Protein AF-A0A932U4T3-F1 (afdb_monomer_lite)

pLDDT: mean 73.78, std 11.64, range [38.34, 92.75]

Radius of gyration: 27.52 Å; chains: 1; bounding box: 59×39×68 Å

Sequence (151 aa):
MNKFQNFLNDIRSGENIELYIIMLAAFVLLILDRFGYVDPEWMYSINIAILALIAISLLGNRRQIESLREMSYDVNKTFMNEFPDDFENKLLSSNEIWILGLTLGKTSIRYQHDLRRALRSGRHVKVMLLNPHGLAIQIAAKRGYDRQDME

Structure (mmCIF, N/CA/C/O backbone):
data_AF-A0A932U4T3-F1
#
_entry.id   AF-A0A932U4T3-F1
#
loop_
_atom_site.group_PDB
_atom_site.id
_atom_site.type_symbol
_atom_site.label_atom_id
_atom_site.label_alt_id
_atom_site.label_comp_id
_atom_site.label_asym_id
_atom_site.label_entity_id
_atom_site.label_seq_id
_atom_site.pdbx_PDB_ins_code
_atom_site.Cartn_x
_atom_site.Cartn_y
_atom_site.Cartn_z
_atom_site.occupancy
_atom_site.B_iso_or_equiv
_atom_site.auth_seq_id
_atom_site.auth_comp_id
_atom_site.auth_asym_id
_atom_site.auth_atom_id
_atom_site.pdbx_PDB_model_num
ATOM 1 N N . MET A 1 1 ? -2.128 -20.995 -16.631 1.00 47.91 1 MET A N 1
ATOM 2 C CA . MET A 1 1 ? -2.585 -20.231 -17.812 1.00 47.91 1 MET A CA 1
ATOM 3 C C . MET A 1 1 ? -2.888 -18.751 -17.508 1.00 47.91 1 MET A C 1
ATOM 5 O O . MET A 1 1 ? -3.474 -18.093 -18.348 1.00 47.91 1 MET A O 1
ATOM 9 N N . ASN A 1 2 ? -2.433 -18.189 -16.371 1.00 52.31 2 ASN A N 1
ATOM 10 C CA . ASN A 1 2 ? -2.802 -16.823 -15.939 1.00 52.31 2 ASN A CA 1
ATOM 11 C C . ASN A 1 2 ? -1.723 -15.757 -16.215 1.00 52.31 2 ASN A C 1
ATOM 13 O O . ASN A 1 2 ? -1.976 -14.571 -16.055 1.00 52.31 2 ASN A O 1
ATOM 17 N N . LYS A 1 3 ? -0.513 -16.148 -16.643 1.00 53.56 3 LYS A N 1
ATOM 18 C CA . LYS A 1 3 ? 0.585 -15.195 -16.893 1.00 53.56 3 LYS A CA 1
ATOM 19 C C . LYS A 1 3 ? 0.363 -14.334 -18.147 1.00 53.56 3 LYS A C 1
ATOM 21 O O . LYS A 1 3 ? 0.789 -13.191 -18.176 1.00 53.56 3 LYS A O 1
ATOM 26 N N . PHE A 1 4 ? -0.344 -14.860 -19.150 1.00 54.94 4 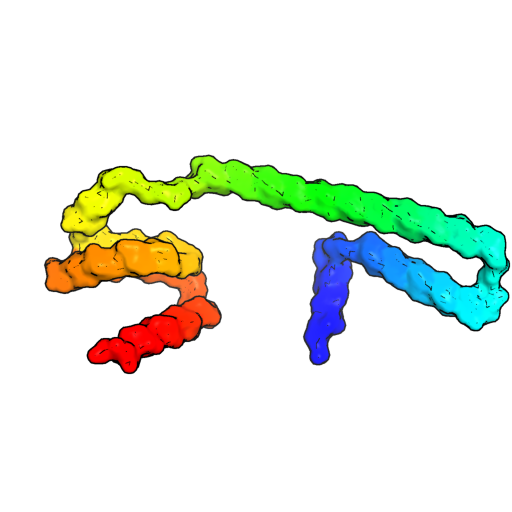PHE A N 1
ATOM 27 C CA . PHE A 1 4 ? -0.591 -14.164 -20.420 1.00 54.94 4 PHE A CA 1
ATOM 28 C C . PHE A 1 4 ? -1.688 -13.089 -20.311 1.00 54.94 4 PHE A C 1
ATOM 30 O O . PHE A 1 4 ? -1.630 -12.066 -20.983 1.00 54.94 4 PHE A O 1
ATOM 37 N N . GLN A 1 5 ? -2.668 -13.293 -19.423 1.00 56.94 5 GLN A N 1
ATOM 38 C CA . GLN A 1 5 ? -3.713 -12.301 -19.149 1.00 56.94 5 GLN A CA 1
ATOM 39 C C . GLN A 1 5 ? -3.172 -11.110 -18.350 1.00 56.94 5 GLN A C 1
ATOM 41 O O . GLN A 1 5 ? -3.553 -9.978 -18.626 1.00 56.94 5 GLN A O 1
ATOM 46 N N . ASN A 1 6 ? -2.229 -11.345 -17.430 1.00 57.34 6 ASN A N 1
ATOM 47 C CA . ASN A 1 6 ? -1.539 -10.263 -16.723 1.00 57.34 6 ASN A CA 1
ATOM 48 C C . ASN A 1 6 ? -0.663 -9.440 -17.683 1.00 57.34 6 ASN A C 1
ATOM 50 O O . ASN A 1 6 ? -0.705 -8.220 -17.644 1.00 57.34 6 ASN A O 1
ATOM 54 N N . PHE A 1 7 ? 0.030 -10.098 -18.618 1.00 56.91 7 PHE A N 1
ATOM 55 C CA . PHE A 1 7 ? 0.854 -9.443 -19.643 1.00 56.91 7 PHE A CA 1
ATOM 56 C C . PHE A 1 7 ? 0.054 -8.489 -20.552 1.00 56.91 7 PHE A C 1
ATOM 58 O O . PHE A 1 7 ? 0.484 -7.373 -20.829 1.00 56.91 7 PHE A O 1
ATOM 65 N N . LEU A 1 8 ? -1.140 -8.899 -20.992 1.00 57.47 8 LEU A N 1
ATOM 66 C CA . LEU A 1 8 ? -2.024 -8.052 -21.805 1.00 57.47 8 LEU A CA 1
ATOM 67 C C . LEU A 1 8 ? -2.625 -6.878 -21.019 1.00 57.47 8 LEU A C 1
ATOM 69 O O . LEU A 1 8 ? -2.905 -5.836 -21.610 1.00 57.47 8 LEU A O 1
ATOM 73 N N . ASN A 1 9 ? -2.822 -7.036 -19.710 1.00 58.00 9 ASN A N 1
ATOM 74 C CA . ASN A 1 9 ? -3.331 -5.968 -18.853 1.00 58.00 9 ASN A CA 1
ATOM 75 C C . ASN A 1 9 ? -2.241 -4.947 -18.490 1.00 58.00 9 ASN A C 1
ATOM 77 O O . ASN A 1 9 ? -2.543 -3.757 -18.500 1.00 58.00 9 ASN A O 1
ATOM 81 N N . ASP A 1 10 ? -0.992 -5.377 -18.285 1.00 56.03 10 ASP A N 1
ATOM 82 C CA . ASP A 1 10 ? 0.155 -4.482 -18.051 1.00 56.03 10 ASP A CA 1
ATOM 83 C C . ASP A 1 10 ? 0.439 -3.582 -19.267 1.00 56.03 10 ASP A C 1
ATOM 85 O O . ASP A 1 10 ? 0.646 -2.380 -19.135 1.00 56.03 10 ASP A O 1
ATOM 89 N N . ILE A 1 11 ? 0.372 -4.131 -20.487 1.00 58.34 11 ILE A N 1
ATOM 90 C CA . ILE A 1 11 ? 0.555 -3.336 -21.718 1.00 58.34 11 ILE A CA 1
ATOM 91 C C . ILE A 1 11 ? -0.558 -2.288 -21.880 1.00 58.34 11 ILE A C 1
ATOM 93 O O . ILE A 1 11 ? -0.333 -1.210 -22.431 1.00 58.34 11 ILE A O 1
ATOM 97 N N . ARG A 1 12 ? -1.771 -2.587 -21.400 1.00 51.31 12 ARG A N 1
ATOM 98 C CA . ARG A 1 12 ? -2.945 -1.715 -21.537 1.00 51.31 12 ARG A CA 1
ATOM 99 C C . ARG A 1 12 ? -3.047 -0.664 -20.426 1.00 51.31 12 ARG A C 1
ATOM 101 O O . ARG A 1 12 ? -3.741 0.329 -20.629 1.00 51.31 12 ARG A O 1
ATOM 108 N N . SER A 1 13 ? -2.372 -0.861 -19.289 1.00 57.19 13 SER A N 1
ATOM 109 C CA . SER A 1 13 ? -2.333 0.096 -18.172 1.00 57.19 13 SER A CA 1
ATOM 110 C C . SER A 1 13 ? -1.284 1.198 -18.350 1.00 57.19 13 SER A C 1
ATOM 112 O O . SER A 1 13 ? -1.343 2.208 -17.654 1.00 57.19 13 SER A O 1
ATOM 114 N N . GLY A 1 14 ? -0.343 1.036 -19.287 1.00 53.31 14 GLY A N 1
ATOM 115 C CA . GLY A 1 14 ? 0.760 1.980 -19.486 1.00 53.31 14 GLY A CA 1
ATOM 116 C C . GLY A 1 14 ? 1.896 1.829 -18.471 1.00 53.31 14 GLY A C 1
ATOM 117 O O . GLY A 1 14 ? 2.906 2.526 -18.576 1.00 53.31 14 GLY A O 1
ATOM 118 N N . GLU A 1 15 ? 1.772 0.907 -17.516 1.00 55.59 15 GLU A N 1
ATOM 119 C CA . GLU A 1 15 ? 2.839 0.588 -16.576 1.00 55.59 15 GLU A CA 1
ATOM 120 C C . GLU A 1 15 ? 3.866 -0.344 -17.233 1.00 55.59 15 GLU A C 1
ATOM 122 O O . GLU A 1 15 ? 3.532 -1.330 -17.886 1.00 55.59 15 GLU A O 1
ATOM 127 N N . ASN A 1 16 ? 5.151 -0.044 -17.036 1.00 62.75 16 ASN A N 1
ATOM 128 C CA . ASN A 1 16 ? 6.276 -0.898 -17.435 1.00 62.75 16 ASN A CA 1
ATOM 129 C C . ASN A 1 16 ? 6.486 -1.091 -18.954 1.00 62.75 16 ASN A C 1
ATOM 131 O O . ASN A 1 16 ? 7.229 -1.992 -19.347 1.00 62.75 16 ASN A O 1
ATOM 135 N N . ILE A 1 17 ? 5.926 -0.232 -19.822 1.00 69.38 17 ILE A N 1
ATOM 136 C CA . ILE A 1 17 ? 6.179 -0.265 -21.284 1.00 69.38 17 ILE A CA 1
ATOM 137 C C . ILE A 1 17 ? 7.688 -0.244 -21.592 1.00 69.38 17 ILE A C 1
ATOM 139 O O . ILE A 1 17 ? 8.161 -0.977 -22.458 1.00 69.38 17 ILE A O 1
ATOM 143 N N . GLU A 1 18 ? 8.458 0.542 -20.839 1.00 70.19 18 GLU A N 1
ATOM 144 C CA . GLU A 1 18 ? 9.918 0.638 -20.965 1.00 70.19 18 GLU A CA 1
ATOM 145 C C . GLU A 1 18 ? 10.611 -0.719 -20.770 1.00 70.19 18 GLU A C 1
ATOM 147 O O . GLU A 1 18 ? 11.505 -1.078 -21.533 1.00 70.19 18 GLU A O 1
ATOM 152 N N . LEU A 1 19 ? 10.150 -1.514 -19.802 1.00 67.75 19 LEU A N 1
ATOM 153 C CA . LEU A 1 19 ? 10.662 -2.855 -19.511 1.00 67.75 19 LEU A CA 1
ATOM 154 C C . LEU A 1 19 ? 10.386 -3.828 -20.661 1.00 67.75 19 LEU A C 1
ATOM 156 O O . LEU A 1 19 ? 11.254 -4.624 -21.022 1.00 67.75 19 LEU A O 1
ATOM 160 N N . TYR A 1 20 ? 9.209 -3.730 -21.279 1.00 73.25 20 TYR A N 1
ATOM 161 C CA . TYR A 1 20 ? 8.865 -4.531 -22.451 1.00 73.25 2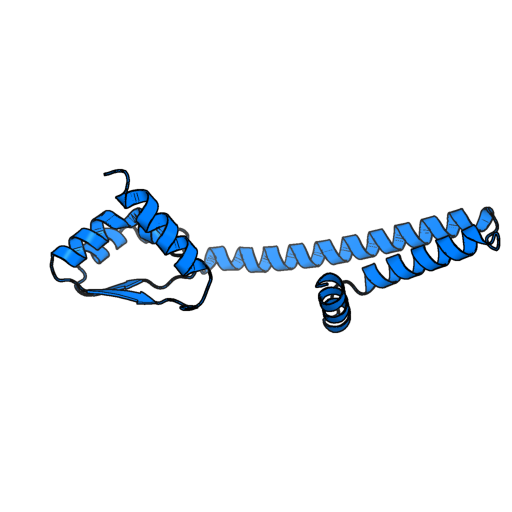0 TYR A CA 1
ATOM 162 C C . TYR A 1 20 ? 9.687 -4.136 -23.682 1.00 73.25 20 TYR A C 1
ATOM 164 O O . TYR A 1 20 ? 10.119 -5.017 -24.423 1.00 73.25 20 TYR A O 1
ATOM 172 N N . ILE A 1 21 ? 9.971 -2.844 -23.873 1.00 74.50 21 ILE A N 1
ATOM 173 C CA . ILE A 1 21 ? 10.850 -2.365 -24.951 1.00 74.50 21 ILE A CA 1
ATOM 174 C C . ILE A 1 21 ? 12.283 -2.877 -24.748 1.00 74.50 21 ILE A C 1
ATOM 176 O O . ILE A 1 21 ? 12.876 -3.389 -25.697 1.00 74.50 21 ILE A O 1
ATOM 180 N N . ILE A 1 22 ? 12.819 -2.813 -23.521 1.00 73.88 22 ILE A N 1
ATOM 181 C CA . ILE A 1 22 ? 14.138 -3.383 -23.185 1.00 73.88 22 ILE A CA 1
ATOM 182 C C . ILE A 1 22 ? 14.163 -4.882 -23.494 1.00 73.88 22 ILE A C 1
ATOM 184 O O . ILE A 1 22 ? 15.097 -5.371 -24.127 1.00 73.88 22 ILE A O 1
ATOM 188 N N . MET A 1 23 ? 13.135 -5.613 -23.059 1.00 74.25 23 MET A N 1
ATOM 189 C CA . MET A 1 23 ? 13.045 -7.061 -23.241 1.00 74.25 23 MET A CA 1
ATOM 190 C C . MET A 1 23 ? 12.955 -7.444 -24.721 1.00 74.25 23 MET A C 1
ATOM 192 O O . MET A 1 23 ? 13.643 -8.367 -25.154 1.00 74.25 23 MET A O 1
ATOM 196 N N . LEU A 1 24 ? 12.156 -6.716 -25.505 1.00 79.56 24 LEU A N 1
ATOM 197 C CA . LEU A 1 24 ? 12.046 -6.908 -26.948 1.00 79.56 24 LEU A CA 1
ATOM 198 C C . LEU A 1 24 ? 13.380 -6.613 -27.643 1.00 79.56 24 LEU A C 1
ATOM 200 O O . LEU A 1 24 ? 13.829 -7.417 -28.457 1.00 79.56 24 LEU A O 1
ATOM 204 N N . ALA A 1 25 ? 14.034 -5.499 -27.301 1.00 75.75 25 ALA A N 1
ATOM 205 C CA . ALA A 1 25 ? 15.334 -5.137 -27.857 1.00 75.75 25 ALA A CA 1
ATOM 206 C C . ALA A 1 25 ? 16.388 -6.209 -27.545 1.00 75.75 25 ALA A C 1
ATOM 208 O O . ALA A 1 25 ? 17.061 -6.685 -28.456 1.00 75.75 25 ALA A O 1
ATOM 209 N N . ALA A 1 26 ? 16.473 -6.658 -26.289 1.00 75.12 26 ALA A N 1
ATOM 210 C CA . ALA A 1 26 ? 17.375 -7.731 -25.876 1.00 75.12 26 ALA A CA 1
ATOM 211 C C . ALA A 1 26 ? 17.086 -9.051 -26.612 1.00 75.12 26 ALA A C 1
ATOM 213 O O . ALA A 1 26 ? 18.013 -9.745 -27.023 1.00 75.12 26 ALA A O 1
ATOM 214 N N . PHE A 1 27 ? 15.810 -9.384 -26.826 1.00 80.44 27 PHE A N 1
ATOM 215 C CA . PHE A 1 27 ? 15.410 -10.590 -27.549 1.00 80.44 27 PHE A CA 1
ATOM 216 C C . PHE A 1 27 ? 15.786 -10.533 -29.036 1.00 80.44 27 PHE A C 1
ATOM 218 O O . PHE A 1 27 ? 16.331 -11.497 -29.572 1.00 80.44 27 PHE A O 1
ATOM 225 N N . VAL A 1 28 ? 15.552 -9.396 -29.696 1.00 82.38 28 VAL A N 1
ATOM 226 C CA . VAL A 1 28 ? 15.946 -9.176 -31.098 1.00 82.38 28 VAL A CA 1
ATOM 227 C C . VAL A 1 28 ? 17.464 -9.242 -31.252 1.00 82.38 28 VAL A C 1
ATOM 229 O O . VAL A 1 28 ? 17.958 -9.888 -32.172 1.00 82.38 28 VAL A O 1
ATOM 232 N N . LEU A 1 29 ? 18.204 -8.630 -30.328 1.00 74.38 29 LEU A N 1
ATOM 233 C CA . LEU A 1 29 ? 19.664 -8.668 -30.315 1.00 74.38 29 LEU A CA 1
ATOM 234 C C . LEU A 1 29 ? 20.207 -10.084 -30.129 1.00 74.38 29 LEU A C 1
ATOM 236 O O . LEU A 1 29 ? 21.111 -10.481 -30.854 1.00 74.38 29 LEU A O 1
ATOM 240 N N . LEU A 1 30 ? 19.613 -10.868 -29.228 1.00 78.44 30 LEU A N 1
ATOM 241 C CA . LEU A 1 30 ? 19.979 -12.269 -29.017 1.00 78.44 30 LEU A CA 1
ATOM 242 C C . LEU A 1 30 ? 19.743 -13.115 -30.276 1.00 78.44 30 LEU A C 1
ATOM 244 O O . LEU A 1 30 ? 20.544 -13.992 -30.596 1.00 78.44 30 LEU A O 1
ATOM 248 N N . ILE A 1 31 ? 18.664 -12.844 -31.015 1.00 79.81 31 ILE A N 1
ATOM 249 C CA . ILE A 1 31 ? 18.402 -13.497 -32.301 1.00 79.81 31 ILE A CA 1
ATOM 250 C C . ILE A 1 31 ? 19.460 -13.090 -33.332 1.00 79.81 31 ILE A C 1
ATOM 252 O O . ILE A 1 31 ? 20.050 -13.960 -33.966 1.00 79.81 31 ILE A O 1
ATOM 256 N N . LEU A 1 32 ? 19.721 -11.792 -33.493 1.00 76.81 32 LEU A N 1
ATOM 257 C CA . LEU A 1 32 ? 20.694 -11.283 -34.467 1.00 76.81 32 LEU A CA 1
ATOM 258 C C . LEU A 1 32 ? 22.111 -11.817 -34.207 1.00 76.81 32 LEU A C 1
ATOM 260 O O . LEU A 1 32 ? 22.783 -12.232 -35.153 1.00 76.81 32 LEU A O 1
ATOM 264 N N . ASP A 1 33 ? 22.524 -11.869 -32.938 1.00 76.00 33 ASP A N 1
ATOM 265 C CA . ASP A 1 33 ? 23.790 -12.465 -32.495 1.00 76.00 33 ASP A CA 1
ATOM 266 C C . ASP A 1 33 ? 23.849 -13.960 -32.834 1.00 76.00 33 ASP A C 1
ATOM 268 O O . ASP A 1 33 ? 24.810 -14.442 -33.435 1.00 76.00 33 ASP A O 1
ATOM 272 N N . ARG A 1 34 ? 22.762 -14.701 -32.574 1.00 79.56 34 ARG A N 1
ATOM 273 C CA . ARG A 1 34 ? 22.697 -16.141 -32.861 1.00 79.56 34 ARG A CA 1
ATOM 274 C C . ARG A 1 34 ? 22.883 -16.473 -34.343 1.00 79.56 34 ARG A C 1
ATOM 276 O O . ARG A 1 34 ? 23.412 -17.543 -34.654 1.00 79.56 34 ARG A O 1
ATOM 283 N N . PHE A 1 35 ? 22.437 -15.592 -35.234 1.00 83.44 35 PHE A N 1
ATOM 284 C CA . PHE A 1 35 ? 22.589 -15.742 -36.681 1.00 83.44 35 PHE A CA 1
ATOM 285 C C . PHE A 1 35 ? 23.905 -15.159 -37.228 1.00 83.44 35 PHE A C 1
ATOM 287 O O . PHE A 1 35 ? 24.157 -15.277 -38.425 1.00 83.44 35 PHE A O 1
ATOM 294 N N . GLY A 1 36 ? 24.757 -14.577 -36.376 1.00 73.38 36 GLY A N 1
ATOM 295 C CA . GLY A 1 36 ? 26.064 -14.047 -36.772 1.00 73.38 36 GLY A CA 1
ATOM 296 C C . GLY A 1 36 ? 25.991 -12.770 -37.612 1.00 73.38 36 GLY A C 1
ATOM 297 O O . GLY A 1 36 ? 26.942 -12.460 -38.320 1.00 73.38 36 GLY A O 1
ATOM 298 N N . TYR A 1 37 ? 24.872 -12.037 -37.555 1.00 75.94 37 TYR A N 1
ATOM 299 C CA . TYR A 1 37 ? 24.700 -10.759 -38.261 1.00 75.94 37 TYR A CA 1
ATOM 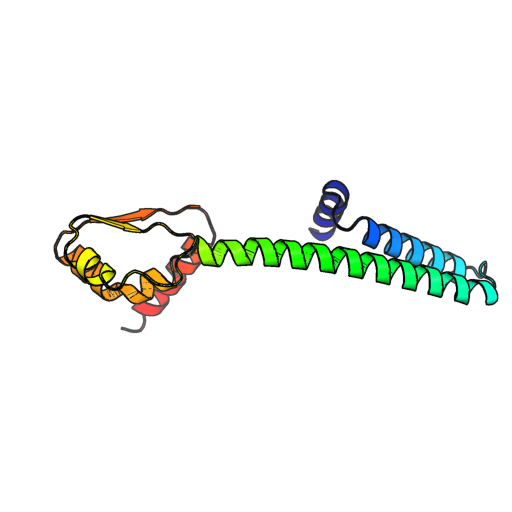300 C C . TYR A 1 37 ? 25.282 -9.559 -37.497 1.00 75.94 37 TYR A C 1
ATOM 302 O O . TYR A 1 37 ? 25.196 -8.433 -37.983 1.00 75.94 37 TYR A O 1
ATOM 310 N N . VAL A 1 38 ? 25.818 -9.773 -36.292 1.00 69.06 38 VAL A N 1
ATOM 311 C CA . VAL A 1 38 ? 26.315 -8.708 -35.414 1.00 69.06 38 VAL A CA 1
ATOM 312 C C . VAL A 1 38 ? 27.834 -8.770 -35.358 1.00 69.06 38 VAL A C 1
ATOM 314 O O . VAL A 1 38 ? 28.404 -9.723 -34.831 1.00 69.06 38 VAL A O 1
ATOM 317 N N . ASP A 1 39 ? 28.487 -7.735 -35.884 1.00 73.50 39 ASP A N 1
ATOM 318 C CA . ASP A 1 39 ? 29.931 -7.580 -35.749 1.00 73.50 39 ASP A CA 1
ATOM 319 C C . ASP A 1 39 ? 30.314 -7.363 -34.270 1.00 73.50 39 ASP A C 1
ATOM 321 O O . ASP A 1 39 ? 29.632 -6.610 -33.562 1.00 73.50 39 ASP A O 1
ATOM 325 N N . PRO A 1 40 ? 31.426 -7.946 -33.780 1.00 70.56 40 PRO A N 1
ATOM 326 C CA . PRO A 1 40 ? 31.847 -7.835 -32.378 1.00 70.56 40 PRO A CA 1
ATOM 327 C C . PRO A 1 40 ? 31.991 -6.390 -31.876 1.00 70.56 40 PRO A C 1
ATOM 329 O O . PRO A 1 40 ? 31.779 -6.112 -30.695 1.00 70.56 40 PRO A O 1
ATOM 332 N N . GLU A 1 41 ? 32.316 -5.452 -32.769 1.00 76.50 41 GLU A N 1
ATOM 333 C CA . GLU A 1 41 ? 32.431 -4.024 -32.452 1.00 76.50 41 GLU A CA 1
ATOM 334 C C . GLU A 1 41 ? 31.092 -3.396 -32.041 1.00 76.50 41 GLU A C 1
ATOM 336 O O . GLU A 1 41 ? 31.053 -2.488 -31.207 1.00 76.50 41 GLU A O 1
ATOM 341 N N . TRP A 1 42 ? 29.973 -3.898 -32.567 1.00 75.50 42 TRP A N 1
ATOM 342 C CA . TRP A 1 42 ? 28.647 -3.340 -32.297 1.00 75.50 42 TRP A CA 1
ATOM 343 C C . TRP A 1 42 ? 28.137 -3.758 -30.915 1.00 75.50 42 TRP A C 1
ATOM 345 O O . TRP A 1 42 ? 27.325 -3.054 -30.307 1.00 75.50 42 TRP A O 1
ATOM 355 N N . MET A 1 43 ? 28.664 -4.860 -30.375 1.00 73.00 43 MET A N 1
ATOM 356 C CA . MET A 1 43 ? 28.243 -5.432 -29.098 1.00 73.00 43 MET A CA 1
ATOM 357 C C . MET A 1 43 ? 28.511 -4.492 -27.910 1.00 73.00 43 MET A C 1
ATOM 359 O O . MET A 1 43 ? 27.704 -4.414 -26.983 1.00 73.00 43 MET A O 1
ATOM 363 N N . TYR A 1 44 ? 29.590 -3.701 -27.959 1.00 78.81 44 TYR A N 1
ATOM 364 C CA . TYR A 1 44 ? 29.879 -2.684 -26.940 1.00 78.81 44 TYR A CA 1
ATOM 365 C C . TYR A 1 44 ? 28.857 -1.542 -26.944 1.00 78.81 44 TYR A C 1
ATOM 367 O O . TYR A 1 44 ? 28.326 -1.186 -25.890 1.00 78.81 44 TYR A O 1
ATOM 375 N N . SER A 1 45 ? 28.537 -1.004 -28.121 1.00 76.81 45 SER A N 1
ATOM 376 C CA . SER A 1 45 ? 27.549 0.070 -28.286 1.00 76.81 45 SER A CA 1
ATOM 377 C C . SER A 1 45 ? 26.154 -0.372 -27.840 1.00 76.81 45 SER A C 1
ATOM 379 O O . SER A 1 45 ? 25.447 0.371 -27.157 1.00 76.81 45 SER A O 1
ATOM 381 N N . ILE A 1 46 ? 25.790 -1.616 -28.159 1.00 77.25 46 ILE A N 1
ATOM 382 C CA . ILE A 1 46 ? 24.536 -2.243 -27.736 1.00 77.25 46 ILE A CA 1
ATOM 383 C C . ILE A 1 46 ? 24.466 -2.369 -26.208 1.00 77.25 46 ILE A C 1
ATOM 385 O O . ILE A 1 46 ? 23.467 -1.978 -25.604 1.00 77.25 46 ILE A O 1
ATOM 389 N N . ASN A 1 47 ? 25.530 -2.855 -25.564 1.00 80.38 47 ASN A N 1
ATOM 390 C CA . ASN A 1 47 ? 25.569 -2.985 -24.107 1.00 80.38 47 ASN A CA 1
ATOM 391 C C . ASN A 1 47 ? 25.426 -1.630 -23.406 1.00 80.38 47 ASN A C 1
ATOM 393 O O . ASN A 1 47 ? 24.673 -1.520 -22.440 1.00 80.38 47 ASN A O 1
ATOM 397 N N . ILE A 1 48 ? 26.088 -0.584 -23.908 1.00 82.69 48 ILE A N 1
ATOM 398 C CA . ILE A 1 48 ? 25.951 0.775 -23.364 1.00 82.69 48 ILE A CA 1
ATOM 399 C C . ILE A 1 48 ? 24.512 1.278 -23.516 1.00 82.69 48 ILE A C 1
ATOM 401 O O . ILE A 1 48 ? 23.963 1.842 -22.569 1.00 82.69 48 ILE A O 1
ATOM 405 N N . ALA A 1 49 ? 23.877 1.039 -24.666 1.00 80.56 49 ALA A N 1
ATOM 406 C CA . ALA A 1 49 ? 22.487 1.428 -24.891 1.00 80.56 49 ALA A CA 1
ATOM 407 C C . ALA A 1 49 ? 21.526 0.719 -23.919 1.00 80.56 49 ALA A C 1
ATOM 409 O O . ALA A 1 49 ? 20.658 1.364 -23.329 1.00 80.56 49 ALA A O 1
ATOM 410 N N . ILE A 1 50 ? 21.719 -0.584 -23.690 1.00 81.44 50 ILE A N 1
ATOM 411 C CA . ILE A 1 50 ? 20.925 -1.357 -22.724 1.00 81.44 50 ILE A CA 1
ATOM 412 C C . ILE A 1 50 ? 21.146 -0.830 -21.302 1.00 81.44 50 ILE A C 1
ATOM 414 O O . ILE A 1 50 ? 20.179 -0.597 -20.577 1.00 81.44 50 ILE A O 1
ATOM 418 N N . LEU A 1 51 ? 22.398 -0.597 -20.905 1.00 82.50 51 LEU A N 1
ATOM 419 C CA . LEU A 1 51 ? 22.728 -0.065 -19.581 1.00 82.50 51 LEU A CA 1
ATOM 420 C C . LEU A 1 51 ? 22.120 1.325 -19.352 1.00 82.50 51 LEU A C 1
ATOM 422 O O . LEU A 1 51 ? 21.562 1.576 -18.284 1.00 82.50 51 LEU A O 1
ATOM 426 N N . ALA A 1 52 ? 22.175 2.210 -20.351 1.00 81.69 52 ALA A N 1
ATOM 427 C CA . ALA A 1 52 ? 21.556 3.531 -20.285 1.00 81.69 52 ALA A CA 1
ATOM 428 C C . ALA A 1 52 ? 20.033 3.433 -20.114 1.00 81.69 52 ALA A C 1
ATOM 430 O O . ALA A 1 52 ? 19.449 4.135 -19.288 1.00 81.69 52 ALA A O 1
ATOM 431 N N . LEU A 1 53 ? 19.393 2.519 -20.842 1.00 79.62 53 LEU A N 1
ATOM 432 C CA . LEU A 1 53 ? 17.951 2.308 -20.766 1.00 79.62 53 LEU A CA 1
ATOM 433 C C . LEU A 1 53 ? 17.524 1.729 -19.405 1.00 79.62 53 LEU A C 1
ATOM 435 O O . LEU A 1 53 ? 16.545 2.190 -18.817 1.00 79.62 53 LEU A O 1
ATOM 439 N N . ILE A 1 54 ? 18.304 0.796 -18.848 1.00 81.19 54 ILE A N 1
ATOM 440 C CA . ILE A 1 54 ? 18.105 0.283 -17.482 1.00 81.19 54 ILE A CA 1
ATOM 441 C C . ILE A 1 54 ? 18.242 1.416 -16.458 1.00 81.19 54 ILE A C 1
ATOM 443 O O . ILE A 1 54 ? 17.406 1.535 -15.564 1.00 81.19 54 ILE A O 1
ATOM 447 N N . ALA A 1 55 ? 19.258 2.272 -16.590 1.00 81.69 55 ALA A N 1
ATOM 448 C CA . ALA A 1 55 ? 19.456 3.400 -15.682 1.00 81.69 55 ALA A CA 1
ATOM 449 C C . ALA A 1 55 ? 18.266 4.380 -15.703 1.00 81.69 55 ALA A C 1
ATOM 451 O O . ALA A 1 55 ? 17.833 4.839 -14.644 1.00 81.69 55 ALA A O 1
ATOM 452 N N . ILE A 1 56 ? 17.699 4.653 -16.884 1.00 78.56 56 ILE A N 1
ATOM 453 C CA . ILE A 1 56 ? 16.496 5.487 -17.038 1.00 78.56 56 ILE A CA 1
ATOM 454 C C . ILE A 1 56 ? 15.287 4.831 -16.355 1.00 78.56 56 ILE A C 1
ATOM 456 O O . ILE A 1 56 ? 14.605 5.487 -15.565 1.00 78.56 56 ILE A O 1
ATOM 460 N N . SER A 1 57 ? 15.065 3.534 -16.583 1.00 76.88 57 SER A N 1
ATOM 461 C CA . SER A 1 57 ? 13.955 2.793 -15.966 1.00 76.88 57 SER A CA 1
ATOM 462 C C . SER A 1 57 ? 14.061 2.761 -14.432 1.00 76.88 57 SER A C 1
ATOM 464 O O . SER A 1 57 ? 13.082 3.012 -13.723 1.00 76.88 57 SER A O 1
ATOM 466 N N . LEU A 1 58 ? 15.270 2.556 -13.894 1.00 79.38 58 LEU A N 1
ATOM 467 C CA . LEU A 1 58 ? 15.530 2.620 -12.451 1.00 79.38 58 LEU A CA 1
ATOM 468 C C . LEU A 1 58 ? 15.232 4.009 -11.871 1.00 79.38 58 LEU A C 1
ATOM 470 O O . LEU A 1 58 ? 14.696 4.117 -10.763 1.00 79.38 58 LEU A O 1
ATOM 474 N N . LEU A 1 59 ? 15.546 5.075 -12.612 1.00 77.50 59 LEU A N 1
ATOM 475 C CA . LEU A 1 59 ? 15.259 6.445 -12.190 1.00 77.50 59 LEU A CA 1
ATOM 476 C C . LEU A 1 59 ? 13.750 6.730 -12.163 1.00 77.50 59 LEU A C 1
ATOM 478 O O . LEU A 1 59 ? 13.272 7.378 -11.229 1.00 77.50 59 LEU A O 1
ATOM 482 N N . GLY A 1 60 ? 13.002 6.219 -13.145 1.00 75.50 60 GLY A N 1
ATOM 483 C CA . GLY A 1 60 ? 11.539 6.276 -13.170 1.00 75.50 60 GLY A CA 1
ATOM 484 C C . GLY A 1 60 ? 10.913 5.557 -11.973 1.00 75.50 60 GLY A C 1
ATOM 485 O O . GLY A 1 60 ? 10.092 6.137 -11.260 1.00 75.50 60 GLY A O 1
ATOM 486 N N . ASN A 1 61 ? 11.382 4.341 -11.678 1.00 73.25 61 ASN A N 1
ATOM 487 C CA . ASN A 1 61 ? 10.904 3.553 -10.541 1.00 73.25 61 ASN A CA 1
ATOM 488 C C . ASN A 1 61 ? 11.146 4.268 -9.197 1.00 73.25 61 ASN A C 1
ATOM 490 O O . ASN A 1 61 ? 10.264 4.339 -8.341 1.00 73.25 61 ASN A O 1
ATOM 494 N N . ARG A 1 62 ? 12.315 4.903 -9.031 1.00 77.12 62 ARG A N 1
ATOM 495 C CA . ARG A 1 62 ? 12.623 5.681 -7.820 1.00 77.12 62 ARG A CA 1
ATOM 496 C C . ARG A 1 62 ? 11.626 6.821 -7.583 1.00 77.12 62 ARG A C 1
ATOM 498 O O . ARG A 1 62 ? 11.266 7.071 -6.436 1.00 77.12 62 ARG A O 1
ATOM 505 N N . ARG A 1 63 ? 11.160 7.493 -8.643 1.00 75.25 63 ARG A N 1
ATOM 506 C CA . ARG A 1 63 ? 10.161 8.573 -8.534 1.00 75.25 63 ARG A CA 1
ATOM 507 C C . ARG A 1 63 ? 8.791 8.053 -8.101 1.00 75.25 63 ARG A C 1
ATOM 509 O O . ARG A 1 63 ? 8.149 8.689 -7.272 1.00 75.25 63 ARG A O 1
ATOM 516 N N . GLN A 1 64 ? 8.366 6.894 -8.609 1.00 73.38 64 GLN A N 1
ATOM 517 C CA . GLN A 1 64 ? 7.108 6.273 -8.177 1.00 73.38 64 GLN A CA 1
ATOM 518 C C . GLN A 1 64 ? 7.155 5.895 -6.692 1.00 73.38 64 GLN A C 1
ATOM 520 O O . GLN A 1 64 ? 6.230 6.218 -5.946 1.00 73.38 64 GLN A O 1
ATOM 525 N N . ILE A 1 65 ? 8.261 5.303 -6.232 1.00 78.69 65 ILE A N 1
ATOM 526 C CA . ILE A 1 65 ? 8.449 4.965 -4.812 1.00 78.69 65 ILE A CA 1
ATOM 527 C C . ILE A 1 65 ? 8.413 6.222 -3.931 1.00 78.69 65 ILE A C 1
ATOM 529 O O . ILE A 1 65 ? 7.779 6.202 -2.876 1.00 78.69 65 ILE A O 1
ATOM 533 N N . GLU A 1 66 ? 9.038 7.323 -4.359 1.00 77.38 66 GLU A N 1
ATOM 534 C CA . GLU A 1 66 ? 8.984 8.579 -3.601 1.00 77.38 66 GLU A CA 1
ATOM 535 C C . GLU A 1 66 ? 7.555 9.134 -3.532 1.00 77.38 66 GLU A C 1
ATOM 537 O O . GLU A 1 66 ? 7.107 9.508 -2.454 1.00 77.38 66 GLU A O 1
ATOM 542 N N . SER A 1 67 ? 6.783 9.077 -4.622 1.00 74.62 67 SER A N 1
ATOM 543 C CA . SER A 1 67 ? 5.380 9.522 -4.604 1.00 74.62 67 SER A CA 1
ATOM 544 C C . SER A 1 67 ? 4.495 8.690 -3.659 1.00 74.62 67 SER A C 1
ATOM 546 O O . SER A 1 67 ? 3.644 9.231 -2.954 1.00 74.62 67 SER A O 1
ATOM 548 N N . LEU A 1 68 ? 4.732 7.374 -3.568 1.00 74.19 68 LEU A N 1
ATOM 549 C CA . LEU A 1 68 ? 4.065 6.496 -2.597 1.00 74.19 68 LEU A CA 1
ATOM 550 C C . LEU A 1 68 ? 4.465 6.831 -1.158 1.00 74.19 68 LEU A C 1
ATOM 552 O O . LEU A 1 68 ? 3.636 6.771 -0.244 1.00 74.19 68 LEU A O 1
ATOM 556 N N . ARG A 1 69 ? 5.730 7.199 -0.949 1.00 72.75 69 ARG A N 1
ATOM 557 C CA . ARG A 1 69 ? 6.243 7.632 0.350 1.00 72.75 69 ARG A CA 1
ATOM 558 C C . ARG A 1 69 ? 5.656 8.980 0.767 1.00 72.75 69 ARG A C 1
ATOM 560 O O . ARG A 1 69 ? 5.271 9.107 1.925 1.00 72.75 69 ARG A O 1
ATOM 567 N N . GLU A 1 70 ? 5.531 9.936 -0.147 1.00 72.00 70 GLU A N 1
ATOM 568 C CA . GLU A 1 70 ? 4.882 11.231 0.098 1.00 72.00 70 GLU A CA 1
ATOM 569 C C . GLU A 1 70 ? 3.403 11.056 0.466 1.00 72.00 70 GLU A C 1
ATOM 571 O O . GLU A 1 70 ? 2.968 11.572 1.497 1.00 72.00 70 GLU A O 1
ATOM 576 N N . MET A 1 71 ? 2.659 10.233 -0.285 1.00 65.50 71 MET A N 1
ATOM 577 C CA . MET A 1 71 ? 1.280 9.868 0.068 1.00 65.50 71 MET A CA 1
ATOM 578 C C . MET A 1 71 ? 1.196 9.200 1.450 1.00 65.50 71 MET A C 1
ATOM 580 O O . MET A 1 71 ? 0.305 9.504 2.239 1.00 65.50 71 MET A O 1
ATOM 584 N N . SER A 1 72 ? 2.148 8.326 1.790 1.00 61.62 72 SER A N 1
ATOM 585 C CA . SER A 1 72 ? 2.195 7.660 3.103 1.00 61.62 72 SER A CA 1
ATOM 586 C C . SER A 1 72 ? 2.571 8.607 4.251 1.00 61.62 72 SER A C 1
ATOM 588 O O . SER A 1 72 ? 2.166 8.387 5.394 1.00 61.62 72 SER A O 1
ATOM 590 N N . TYR A 1 73 ? 3.336 9.665 3.973 1.00 61.03 73 TYR A N 1
ATOM 591 C CA . TYR A 1 73 ? 3.719 10.659 4.976 1.00 61.03 73 TYR A CA 1
ATOM 592 C C . TYR A 1 73 ? 2.509 11.483 5.440 1.00 61.03 73 TYR A C 1
ATOM 594 O O . TYR A 1 73 ? 2.411 11.822 6.620 1.00 61.03 73 TYR A O 1
ATOM 602 N N . ASP A 1 74 ? 1.564 11.750 4.536 1.00 58.41 74 ASP A N 1
ATOM 603 C CA . ASP A 1 74 ? 0.327 12.479 4.843 1.00 58.41 74 ASP A CA 1
ATOM 604 C C . ASP A 1 74 ? -0.712 11.599 5.570 1.00 58.41 74 ASP A C 1
ATOM 606 O O . ASP A 1 74 ? -1.433 12.043 6.471 1.00 58.41 74 ASP A O 1
ATOM 610 N N . VAL A 1 75 ? -0.710 10.294 5.275 1.00 58.53 75 VAL A N 1
ATOM 611 C CA . VAL A 1 75 ? -1.523 9.289 5.982 1.00 58.53 75 VAL A CA 1
ATOM 612 C C . VAL A 1 75 ? -1.217 9.288 7.485 1.00 58.53 75 VAL A C 1
ATOM 614 O O . VAL A 1 75 ? -2.145 9.308 8.286 1.00 58.53 75 VAL A O 1
ATOM 617 N N . ASN A 1 76 ? 0.046 9.371 7.911 1.00 55.78 76 ASN A N 1
ATOM 618 C CA . ASN A 1 76 ? 0.374 9.413 9.346 1.00 55.78 76 ASN A CA 1
ATOM 619 C C . ASN A 1 76 ? -0.110 10.681 10.074 1.00 55.78 76 ASN A C 1
ATOM 621 O O . ASN A 1 76 ? -0.196 10.672 11.300 1.00 55.78 76 ASN A O 1
ATOM 625 N N . LYS A 1 77 ? -0.415 11.770 9.356 1.00 58.16 77 LYS A N 1
ATOM 626 C CA . LYS A 1 77 ? -1.012 12.973 9.961 1.00 58.16 77 LYS A CA 1
ATOM 627 C C . LYS A 1 77 ? -2.533 12.891 10.047 1.00 58.16 77 LYS A C 1
ATOM 629 O O . LYS A 1 77 ? -3.113 13.453 10.970 1.00 58.16 77 LYS A O 1
ATOM 634 N N . THR A 1 78 ? -3.170 12.205 9.100 1.00 59.12 78 THR A N 1
ATOM 635 C CA . THR A 1 78 ? -4.637 12.096 9.034 1.00 59.12 78 THR A CA 1
ATOM 636 C C . THR A 1 78 ? -5.160 10.905 9.843 1.00 59.12 78 THR A C 1
ATOM 638 O O . THR A 1 78 ? -6.251 10.964 10.408 1.00 59.12 78 THR A O 1
ATOM 641 N N . PHE A 1 79 ? -4.379 9.830 9.948 1.00 64.06 79 PHE A N 1
ATOM 642 C CA . PHE A 1 79 ? -4.735 8.627 10.690 1.00 64.06 79 PHE A CA 1
ATOM 643 C C . PHE A 1 79 ? -3.960 8.567 12.008 1.00 64.06 79 PHE A C 1
ATOM 645 O O . PHE A 1 79 ? -2.736 8.480 12.035 1.00 64.06 79 PHE A O 1
ATOM 652 N N . MET A 1 80 ? -4.697 8.599 13.118 1.00 65.69 80 MET A N 1
ATOM 653 C CA . MET A 1 80 ? -4.141 8.416 14.456 1.00 65.69 80 MET A CA 1
ATOM 654 C C . MET A 1 80 ? -3.620 6.980 14.606 1.00 65.69 80 MET A C 1
ATOM 656 O O . MET A 1 80 ? -4.350 6.019 14.357 1.00 65.69 80 MET A O 1
ATOM 660 N N . ASN A 1 81 ? -2.364 6.830 15.032 1.00 70.00 81 ASN A N 1
ATOM 661 C CA . ASN A 1 81 ? -1.767 5.516 15.302 1.00 70.00 81 ASN A CA 1
ATOM 662 C C . ASN A 1 81 ? -2.265 4.898 16.617 1.00 70.00 81 ASN A C 1
ATOM 664 O O . ASN A 1 81 ? -2.214 3.678 16.790 1.00 70.00 81 ASN A O 1
ATOM 668 N N . GLU A 1 82 ? -2.768 5.732 17.525 1.00 73.62 82 GLU A N 1
ATOM 669 C CA . GLU A 1 82 ? -3.276 5.336 18.832 1.00 73.62 82 GLU A CA 1
ATOM 670 C C . GLU A 1 82 ? -4.631 5.993 19.094 1.00 73.62 82 GLU A C 1
ATOM 672 O O . GLU A 1 82 ? -4.930 7.075 18.589 1.00 73.62 82 GLU A O 1
ATOM 677 N N . PHE A 1 83 ? -5.477 5.308 19.862 1.00 79.19 83 PHE A N 1
ATOM 678 C CA . PHE A 1 83 ? -6.714 5.906 20.341 1.00 79.19 83 PHE A CA 1
ATOM 679 C C . PHE A 1 83 ? -6.401 6.951 21.424 1.00 79.19 83 PHE A C 1
ATOM 681 O O . PHE A 1 83 ? -5.416 6.780 22.139 1.00 79.19 83 PHE A O 1
ATOM 688 N N . PRO A 1 84 ? -7.233 7.997 21.580 1.00 83.19 84 PRO A N 1
ATOM 689 C CA . PRO A 1 84 ? -7.090 8.957 22.672 1.00 83.19 84 PRO A CA 1
ATOM 690 C C . PRO A 1 84 ? -7.089 8.273 24.045 1.00 83.19 84 PRO A C 1
ATOM 692 O O . PRO A 1 84 ? -7.770 7.263 24.225 1.00 83.19 84 PRO A O 1
ATOM 695 N N . ASP A 1 85 ? -6.415 8.865 25.031 1.00 84.31 85 ASP A N 1
ATOM 696 C CA . ASP A 1 85 ? -6.302 8.305 26.391 1.00 84.31 85 ASP A CA 1
ATOM 697 C C . ASP A 1 85 ? -7.665 8.061 27.064 1.00 84.31 85 ASP A C 1
ATOM 699 O O . ASP A 1 85 ? -7.820 7.174 27.902 1.00 84.31 85 ASP A O 1
ATOM 703 N N . ASP A 1 86 ? -8.692 8.822 26.678 1.00 87.81 86 ASP A N 1
ATOM 704 C CA . ASP A 1 86 ? -10.050 8.689 27.205 1.00 87.81 86 ASP A CA 1
ATOM 705 C C . ASP A 1 86 ? -10.913 7.644 26.476 1.00 87.81 86 ASP A C 1
ATOM 707 O O . ASP A 1 86 ? -12.075 7.431 26.844 1.00 87.81 86 ASP A O 1
ATOM 711 N N . PHE A 1 87 ? -10.362 6.970 25.464 1.00 86.31 87 PHE A N 1
ATOM 712 C CA . PHE A 1 87 ? -11.092 6.018 24.634 1.00 86.31 87 PHE A CA 1
ATOM 713 C C . PHE A 1 87 ? -11.644 4.843 25.438 1.00 86.31 87 PHE A C 1
ATOM 715 O O . PHE A 1 87 ? -12.806 4.488 25.256 1.00 86.31 87 PHE A O 1
ATOM 722 N N . GLU A 1 88 ? -10.866 4.263 26.354 1.00 84.38 88 GLU A N 1
ATOM 723 C CA . GLU A 1 88 ? -11.329 3.137 27.180 1.00 84.38 88 GLU A CA 1
ATOM 724 C C . GLU A 1 88 ? -12.502 3.547 28.078 1.00 84.38 88 GLU A C 1
ATOM 726 O O . GLU A 1 88 ? -13.514 2.848 28.153 1.00 84.38 88 GLU A O 1
ATOM 731 N N . ASN A 1 89 ? -12.431 4.736 28.678 1.00 86.44 89 ASN A N 1
ATOM 732 C CA . ASN A 1 89 ? -13.519 5.275 29.494 1.00 86.44 89 ASN A CA 1
ATOM 733 C C . ASN A 1 89 ? -14.784 5.524 28.658 1.00 86.44 89 ASN A C 1
ATOM 735 O O . ASN A 1 89 ? -15.898 5.203 29.088 1.00 86.44 89 ASN A O 1
ATOM 739 N N . LYS A 1 90 ? -14.631 6.047 27.436 1.00 87.50 90 LYS A N 1
ATOM 740 C CA . LYS A 1 90 ? -15.740 6.221 26.483 1.00 87.50 90 LYS A CA 1
ATOM 741 C C . LYS A 1 90 ? -16.323 4.883 26.032 1.00 87.50 90 LYS A C 1
ATOM 743 O O . LYS A 1 90 ? -17.543 4.732 25.993 1.00 87.50 90 LYS A O 1
ATOM 748 N N . LEU A 1 91 ? -15.484 3.889 25.757 1.00 85.94 91 LEU A N 1
ATOM 749 C CA . LEU A 1 91 ? -15.906 2.540 25.378 1.00 85.94 91 LEU A CA 1
ATOM 750 C C . LEU A 1 91 ? -16.736 1.890 26.496 1.00 85.94 91 LEU A C 1
ATOM 752 O O . LEU A 1 91 ? -17.793 1.312 26.241 1.00 85.94 91 LEU A O 1
ATOM 756 N N . LEU A 1 92 ? -16.297 2.037 27.749 1.00 83.31 92 LEU A N 1
ATOM 757 C CA . LEU A 1 92 ? -16.965 1.478 28.924 1.00 83.31 92 LEU A CA 1
ATOM 758 C C . LEU A 1 92 ? -18.222 2.241 29.357 1.00 83.31 92 LEU A C 1
ATOM 760 O O . LEU A 1 92 ? -19.025 1.674 30.099 1.00 83.31 92 LEU A O 1
ATOM 764 N N . SER A 1 93 ? -18.429 3.480 28.919 1.00 87.69 93 SER A N 1
ATOM 765 C CA . SER A 1 93 ? -19.640 4.261 29.224 1.00 87.69 93 SER A CA 1
ATOM 766 C C . SER A 1 93 ? -20.676 4.241 28.095 1.00 87.69 93 SER A C 1
ATOM 768 O O . SER A 1 93 ? -21.845 4.530 28.337 1.00 87.69 93 SER A O 1
ATOM 770 N N . SER A 1 94 ? -20.282 3.848 26.883 1.00 89.06 94 SER A N 1
ATOM 771 C CA . SER A 1 94 ? -21.160 3.851 25.710 1.00 89.06 94 SER A CA 1
ATOM 772 C C . SER A 1 94 ? -22.159 2.690 25.721 1.00 89.06 94 SER A C 1
ATOM 774 O O . SER A 1 94 ? -21.790 1.541 25.960 1.00 89.06 94 SER A O 1
ATOM 776 N N . ASN A 1 95 ? -23.425 2.975 25.399 1.00 90.00 95 ASN A N 1
ATOM 777 C CA . ASN A 1 95 ? -24.458 1.951 25.168 1.00 90.00 95 ASN A CA 1
ATOM 778 C C . ASN A 1 95 ? -2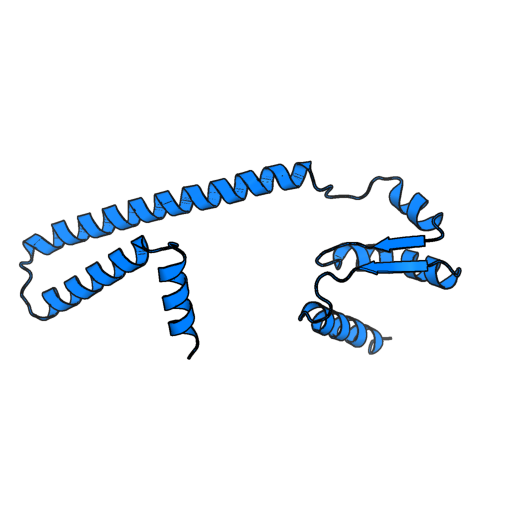4.377 1.324 23.771 1.00 90.00 95 ASN A C 1
ATOM 780 O O . ASN A 1 95 ? -24.847 0.204 23.562 1.00 90.00 95 ASN A O 1
ATOM 784 N N . GLU A 1 96 ? -23.789 2.044 22.821 1.00 92.75 96 GLU A N 1
ATOM 785 C CA . GLU A 1 96 ? -23.674 1.628 21.434 1.00 92.75 96 GLU A CA 1
ATOM 786 C C . GLU A 1 96 ? -22.257 1.898 20.929 1.00 92.75 96 GLU A C 1
ATOM 788 O O . GLU A 1 96 ? -21.743 3.008 21.051 1.00 92.75 96 GLU A O 1
ATOM 793 N N . ILE A 1 97 ? -21.618 0.865 20.384 1.00 90.94 97 ILE A N 1
ATOM 794 C CA . ILE A 1 97 ? -20.223 0.884 19.947 1.00 90.94 97 ILE A CA 1
ATOM 795 C C . ILE A 1 97 ? -20.192 0.520 18.467 1.00 90.94 97 ILE A C 1
ATOM 797 O O . ILE A 1 97 ? -20.605 -0.575 18.090 1.00 90.94 97 ILE A O 1
ATOM 801 N N . TRP A 1 98 ? -19.682 1.423 17.632 1.00 90.44 98 TRP A N 1
ATOM 802 C CA . TRP A 1 98 ? -19.519 1.200 16.196 1.00 90.44 98 TRP A CA 1
ATOM 803 C C . TRP A 1 98 ? -18.046 0.978 15.873 1.00 90.44 98 TRP A C 1
ATOM 805 O O . TRP A 1 98 ? -17.204 1.827 16.156 1.00 90.44 98 TRP A O 1
ATOM 815 N N . ILE A 1 99 ? -17.735 -0.165 15.270 1.00 86.38 99 ILE A N 1
ATOM 816 C CA . ILE A 1 99 ? -16.382 -0.539 14.873 1.00 86.38 99 ILE A CA 1
ATOM 817 C C . ILE A 1 99 ? -16.310 -0.529 13.347 1.00 86.38 99 ILE A C 1
ATOM 819 O O . ILE A 1 99 ? -16.946 -1.334 12.661 1.00 86.38 99 ILE A O 1
ATOM 823 N N . LEU A 1 100 ? -15.512 0.400 12.830 1.00 84.06 100 LEU A N 1
ATOM 824 C CA . LEU A 1 100 ? -15.285 0.632 11.408 1.00 84.06 100 LEU A CA 1
ATOM 825 C C . LEU A 1 100 ? -13.802 0.387 11.126 1.00 84.06 100 LEU A C 1
ATOM 827 O O . LEU A 1 100 ? -12.943 1.001 11.757 1.00 84.06 100 LEU A O 1
ATOM 831 N N . GLY A 1 101 ? -13.474 -0.512 10.201 1.00 73.75 101 GLY A N 1
ATOM 832 C CA . GLY A 1 101 ? -12.078 -0.714 9.825 1.00 73.75 101 GLY A CA 1
ATOM 833 C C . GLY A 1 101 ? -11.860 -1.794 8.777 1.00 73.75 101 GLY A C 1
ATOM 834 O O . GLY A 1 101 ? -12.673 -2.695 8.603 1.00 73.75 101 GLY A O 1
ATOM 835 N N . LEU A 1 102 ? -10.725 -1.689 8.085 1.00 69.94 102 LEU A N 1
ATOM 836 C CA . LEU A 1 102 ? -10.342 -2.589 6.994 1.00 69.94 102 LEU A CA 1
ATOM 837 C C . LEU A 1 102 ? -9.955 -3.984 7.491 1.00 69.94 102 LEU A C 1
ATOM 839 O O . LEU A 1 102 ? -10.421 -4.984 6.958 1.00 69.94 102 LEU A O 1
ATOM 843 N N . THR A 1 103 ? -9.091 -4.056 8.504 1.00 68.31 103 THR A N 1
ATOM 844 C CA . THR A 1 103 ? -8.539 -5.333 8.981 1.00 68.31 103 THR A CA 1
ATOM 845 C C . THR A 1 103 ? -8.921 -5.660 10.418 1.00 68.31 103 THR A C 1
ATOM 847 O O . THR A 1 103 ? -8.902 -6.836 10.761 1.00 68.31 103 THR A O 1
ATOM 850 N N . LEU A 1 104 ? -9.263 -4.656 11.244 1.00 73.88 104 LEU A N 1
ATOM 851 C CA . LEU A 1 104 ? -9.716 -4.725 12.651 1.00 73.88 104 LEU A CA 1
ATOM 852 C C . LEU A 1 104 ? -8.950 -5.669 13.602 1.00 73.88 104 LEU A C 1
ATOM 854 O O . LEU A 1 104 ? -9.294 -5.751 14.776 1.00 73.88 104 LEU A O 1
ATOM 858 N N . GLY A 1 105 ? -7.885 -6.342 13.162 1.00 72.50 105 GLY A N 1
ATOM 859 C CA . GLY A 1 105 ? -7.234 -7.408 13.918 1.00 72.50 105 GLY A CA 1
ATOM 860 C C . GLY A 1 105 ? -6.584 -6.897 15.196 1.00 72.50 105 GLY A C 1
ATOM 861 O O . GLY A 1 105 ? -6.762 -7.493 16.253 1.00 72.50 105 GLY A O 1
ATOM 862 N N . LYS A 1 106 ? -5.893 -5.751 15.124 1.00 73.38 106 LYS A N 1
ATOM 863 C CA . LYS A 1 106 ? -5.287 -5.120 16.307 1.00 73.38 106 LYS A CA 1
ATOM 864 C C . LYS A 1 106 ? -6.356 -4.652 17.299 1.00 73.38 106 LYS A C 1
ATOM 866 O O . LYS A 1 106 ? -6.277 -4.991 18.473 1.00 73.38 106 LYS A O 1
ATOM 871 N N . THR A 1 107 ? -7.373 -3.932 16.822 1.00 77.44 107 THR A N 1
ATOM 872 C CA . THR A 1 107 ? -8.459 -3.387 17.654 1.00 77.44 107 THR A CA 1
ATOM 873 C C . THR A 1 107 ? -9.281 -4.492 18.314 1.00 77.44 107 THR A C 1
ATOM 875 O O . THR A 1 107 ? -9.534 -4.436 19.514 1.00 77.44 107 THR A O 1
ATOM 878 N N . SER A 1 108 ? -9.653 -5.525 17.553 1.00 76.38 108 SER A N 1
ATOM 879 C CA . SER A 1 108 ? -10.477 -6.631 18.043 1.00 76.38 108 SER A CA 1
ATOM 880 C C . SER A 1 108 ? -9.763 -7.469 19.096 1.00 76.38 108 SER A C 1
ATOM 882 O O . SER A 1 108 ? -10.426 -7.942 20.010 1.00 76.38 108 SER A O 1
ATOM 884 N N . ILE A 1 109 ? -8.446 -7.672 18.971 1.00 80.06 109 ILE A N 1
ATOM 885 C CA . ILE A 1 109 ? -7.666 -8.416 19.969 1.00 80.06 109 ILE A CA 1
ATOM 886 C C . ILE A 1 109 ? -7.451 -7.552 21.213 1.00 80.06 109 ILE A C 1
ATOM 888 O O . ILE A 1 109 ? -7.691 -8.019 22.323 1.00 80.06 109 ILE A O 1
ATOM 892 N N . ARG A 1 110 ? -7.041 -6.288 21.035 1.00 83.62 110 ARG A N 1
ATOM 893 C CA . ARG A 1 110 ? -6.723 -5.378 22.147 1.00 83.62 110 ARG A CA 1
ATOM 894 C C . ARG A 1 110 ? -7.915 -5.156 23.080 1.00 83.62 110 ARG A C 1
ATOM 896 O O . ARG A 1 110 ? -7.744 -5.233 24.287 1.00 83.62 110 ARG A O 1
ATOM 903 N N . TYR A 1 111 ? -9.108 -4.938 22.526 1.00 85.94 111 TYR A N 1
ATOM 904 C CA . TYR A 1 111 ? -10.314 -4.614 23.301 1.00 85.94 111 TYR A CA 1
ATOM 905 C C . TYR A 1 111 ? -11.296 -5.789 23.419 1.00 85.94 111 TYR A C 1
ATOM 907 O O . TYR A 1 111 ? -12.467 -5.593 23.744 1.00 85.94 111 TYR A O 1
ATOM 915 N N . GLN A 1 112 ? -10.851 -7.026 23.160 1.00 86.12 112 GLN A N 1
ATOM 916 C CA . GLN A 1 112 ? -11.726 -8.205 23.175 1.00 86.12 112 GLN A CA 1
ATOM 917 C C . GLN A 1 112 ? -12.468 -8.358 24.511 1.00 86.12 112 GLN A C 1
ATOM 919 O O . GLN A 1 112 ? -13.660 -8.674 24.532 1.00 86.12 112 GLN A O 1
ATOM 924 N N . HIS A 1 113 ? -11.763 -8.140 25.624 1.00 86.94 113 HIS A N 1
ATOM 925 C CA . HIS A 1 113 ? -12.328 -8.280 26.962 1.00 86.94 113 HIS A CA 1
ATOM 926 C C . HIS A 1 113 ? -13.426 -7.240 27.224 1.00 86.94 113 HIS A C 1
ATOM 928 O O . HIS A 1 113 ? -14.531 -7.603 27.636 1.00 86.94 113 HIS A O 1
ATOM 934 N N . ASP A 1 114 ? -13.162 -5.972 26.908 1.00 88.62 114 ASP A N 1
ATOM 935 C CA . ASP A 1 114 ? -14.103 -4.872 27.133 1.00 88.62 114 ASP A CA 1
ATOM 936 C C . ASP A 1 114 ? -15.326 -4.967 26.228 1.00 88.62 114 ASP A C 1
ATOM 938 O O . ASP A 1 114 ? -16.452 -4.786 26.691 1.00 88.62 114 ASP A O 1
ATOM 942 N N . LEU A 1 115 ? -15.135 -5.346 24.961 1.00 88.19 115 LEU A N 1
ATOM 943 C CA . LEU A 1 115 ? -16.239 -5.602 24.035 1.00 88.19 115 LEU A CA 1
ATOM 944 C C . LEU A 1 115 ? -17.119 -6.757 24.531 1.00 88.19 115 LEU A C 1
ATOM 946 O O . LEU A 1 115 ? -18.347 -6.654 24.511 1.00 88.19 115 LEU A O 1
ATOM 950 N N . ARG A 1 116 ? -16.517 -7.837 25.047 1.00 87.56 116 ARG A N 1
ATOM 951 C CA . ARG A 1 116 ? -17.266 -8.961 25.633 1.00 87.56 116 ARG A CA 1
ATOM 952 C C . ARG A 1 116 ? -18.037 -8.534 26.879 1.00 87.56 116 ARG A C 1
ATOM 954 O O . ARG A 1 116 ? -19.184 -8.947 27.057 1.00 87.56 116 ARG A O 1
ATOM 961 N N . ARG A 1 117 ? -17.429 -7.710 27.735 1.00 87.88 117 ARG A N 1
ATOM 962 C CA . ARG A 1 117 ? -18.082 -7.149 28.923 1.00 87.88 117 ARG A CA 1
ATOM 963 C C . ARG A 1 117 ? -19.253 -6.250 28.532 1.00 87.88 117 ARG A C 1
ATOM 965 O O . ARG A 1 117 ? -20.328 -6.400 29.102 1.00 87.88 117 ARG A O 1
ATOM 972 N N . ALA A 1 118 ? -19.077 -5.385 27.536 1.00 87.56 118 ALA A N 1
ATOM 973 C CA . ALA A 1 118 ? -20.133 -4.515 27.033 1.00 87.56 118 ALA A CA 1
ATOM 974 C C . ALA A 1 118 ? -21.332 -5.324 26.508 1.00 87.56 118 ALA A C 1
ATOM 976 O O . ALA A 1 118 ? -22.465 -5.061 26.912 1.00 87.56 118 ALA A O 1
ATOM 977 N N . LEU A 1 119 ? -21.079 -6.357 25.698 1.00 88.38 119 LEU A N 1
ATOM 978 C CA . LEU A 1 119 ? -22.121 -7.256 25.188 1.00 88.38 119 LEU A CA 1
ATOM 979 C C . LEU A 1 119 ? -22.878 -7.974 26.316 1.00 88.38 119 LEU A C 1
ATOM 981 O O . LEU A 1 119 ? -24.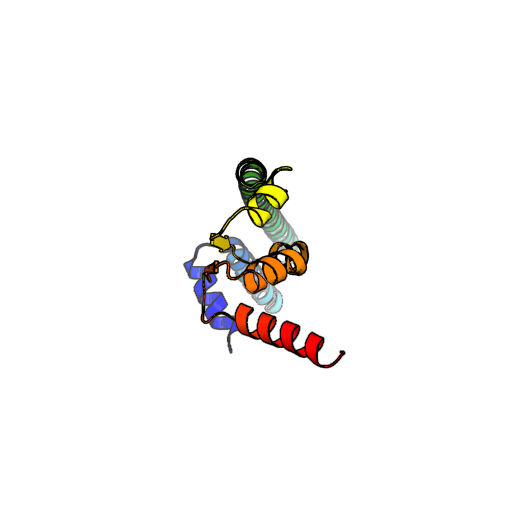104 -8.047 26.287 1.00 88.38 119 LEU A O 1
ATOM 985 N N . ARG A 1 120 ? -22.169 -8.468 27.342 1.00 90.19 120 ARG A N 1
ATOM 986 C CA . ARG A 1 120 ? -22.793 -9.127 28.509 1.00 90.19 120 ARG A CA 1
ATOM 987 C C . ARG A 1 120 ? -23.669 -8.186 29.332 1.00 90.19 120 ARG A C 1
ATOM 989 O O . ARG A 1 120 ? -24.652 -8.633 29.909 1.00 90.19 120 ARG A O 1
ATOM 996 N N . SER A 1 121 ? -23.333 -6.901 29.363 1.00 89.25 121 SER A N 1
ATOM 997 C CA . SER A 1 121 ? -24.127 -5.865 30.029 1.00 89.25 121 SER A CA 1
ATOM 998 C C . SER A 1 121 ? -25.327 -5.382 29.198 1.00 89.25 121 SER A C 1
ATOM 1000 O O . SER A 1 121 ? -25.948 -4.391 29.571 1.00 89.25 121 SER A O 1
ATOM 1002 N N . GLY A 1 122 ? -25.645 -6.035 28.072 1.00 90.12 122 GLY A N 1
ATOM 1003 C CA . GLY A 1 122 ? -26.784 -5.686 27.215 1.00 90.12 122 GLY A CA 1
ATOM 1004 C C . GLY A 1 122 ? -26.532 -4.517 26.260 1.00 90.12 122 GLY A C 1
ATOM 1005 O O . GLY A 1 122 ? -27.481 -3.944 25.732 1.00 90.12 122 GLY A O 1
ATOM 1006 N N . ARG A 1 123 ? -25.269 -4.137 26.040 1.00 92.25 123 ARG A N 1
ATOM 1007 C CA . ARG A 1 123 ? -24.906 -3.049 25.119 1.00 92.25 123 ARG A CA 1
ATOM 1008 C C . ARG A 1 123 ? -24.749 -3.561 23.695 1.00 92.25 123 ARG A C 1
ATOM 1010 O O . ARG A 1 123 ? -24.459 -4.735 23.467 1.00 92.25 123 ARG A O 1
ATOM 1017 N N . HIS A 1 124 ? -24.881 -2.656 22.731 1.00 91.81 124 HIS A N 1
ATOM 1018 C CA . HIS A 1 124 ? -24.826 -2.994 21.313 1.00 91.81 124 HIS A CA 1
ATOM 1019 C C . HIS A 1 124 ? -23.442 -2.722 20.723 1.00 91.81 124 HIS A C 1
ATOM 1021 O O . HIS A 1 124 ? -22.951 -1.598 20.771 1.00 91.81 124 HIS A O 1
ATOM 1027 N N . VAL A 1 125 ? -22.834 -3.741 20.110 1.00 90.00 125 VAL A N 1
ATOM 1028 C CA . VAL A 1 125 ? -21.606 -3.601 19.313 1.00 90.00 125 VAL A CA 1
ATOM 1029 C C . VAL A 1 125 ? -21.949 -3.864 17.849 1.00 90.00 125 VAL A C 1
ATOM 1031 O O . VAL A 1 125 ? -22.398 -4.954 17.500 1.00 90.00 125 VAL A O 1
ATOM 1034 N N . LYS A 1 126 ? -21.747 -2.863 16.993 1.00 89.50 126 LYS A N 1
ATOM 1035 C CA . LYS A 1 126 ? -21.997 -2.911 15.549 1.00 89.50 126 LYS A CA 1
ATOM 1036 C C . LYS A 1 126 ? -20.670 -2.872 14.807 1.00 89.50 126 LYS A C 1
ATOM 1038 O O . LYS A 1 126 ? -19.844 -2.001 15.059 1.00 89.50 126 LYS A O 1
ATOM 1043 N N . VAL A 1 127 ? -20.467 -3.802 13.879 1.00 85.38 127 VAL A N 1
ATOM 1044 C CA . VAL A 1 127 ? -19.230 -3.908 13.094 1.00 85.38 127 VAL A CA 1
ATOM 1045 C C . VAL A 1 127 ? -19.566 -3.762 11.617 1.00 85.38 127 VAL A C 1
ATOM 1047 O O . VAL A 1 127 ? -20.424 -4.482 11.108 1.00 85.38 127 VAL A O 1
ATOM 1050 N N . MET A 1 128 ? -18.891 -2.847 10.923 1.00 84.62 128 MET A N 1
ATOM 1051 C CA . MET A 1 128 ? -19.033 -2.702 9.474 1.00 84.62 128 MET A CA 1
ATOM 1052 C C . MET A 1 128 ? -17.977 -3.535 8.752 1.00 84.62 128 MET A C 1
ATOM 1054 O O . MET A 1 128 ? -16.779 -3.387 8.995 1.00 84.62 128 MET A O 1
ATOM 1058 N N . LEU A 1 129 ? -18.425 -4.370 7.818 1.00 75.25 129 LEU A N 1
ATOM 1059 C CA . LEU A 1 129 ? -17.559 -5.164 6.953 1.00 75.25 129 LEU A CA 1
ATOM 1060 C C . LEU A 1 129 ? -17.567 -4.555 5.552 1.00 75.25 129 LEU A C 1
ATOM 1062 O O . LEU A 1 129 ? -18.599 -4.532 4.890 1.00 75.25 129 LEU A O 1
ATOM 1066 N N . LEU A 1 130 ? -16.410 -4.070 5.098 1.00 73.75 130 LEU A N 1
ATOM 1067 C CA . LEU A 1 130 ? -16.274 -3.434 3.780 1.00 73.75 130 LEU A CA 1
ATOM 1068 C C . LEU A 1 130 ? -16.452 -4.422 2.622 1.00 73.75 130 LEU A C 1
ATOM 1070 O O . LEU A 1 130 ? -16.958 -4.053 1.569 1.00 73.75 130 LEU A O 1
ATOM 1074 N N . ASN A 1 131 ? -16.056 -5.681 2.819 1.00 74.56 131 ASN A N 1
ATOM 1075 C CA . ASN A 1 131 ? -16.277 -6.749 1.852 1.00 74.56 131 ASN A CA 1
ATOM 1076 C C . ASN A 1 131 ? -16.775 -8.018 2.567 1.00 74.56 131 ASN A C 1
ATOM 1078 O O . ASN A 1 131 ? -15.957 -8.843 2.987 1.00 74.56 131 ASN A O 1
ATOM 1082 N N . PRO A 1 132 ? -18.102 -8.192 2.706 1.00 72.75 132 PRO A N 1
ATOM 1083 C CA . PRO A 1 132 ? -18.692 -9.335 3.402 1.00 72.75 132 PRO A CA 1
ATOM 1084 C C . PRO A 1 132 ? -18.496 -10.677 2.676 1.00 72.75 132 PRO A C 1
ATOM 1086 O O . PRO A 1 132 ? -18.776 -11.726 3.247 1.00 72.75 132 PRO A O 1
ATOM 1089 N N . HIS A 1 133 ? -17.995 -10.672 1.439 1.00 76.81 133 HIS A N 1
ATOM 1090 C CA . HIS A 1 133 ? -17.690 -11.888 0.676 1.00 76.81 133 HIS A CA 1
ATOM 1091 C C . HIS A 1 133 ? -16.180 -12.093 0.467 1.00 76.81 133 HIS A C 1
ATOM 1093 O O . HIS A 1 133 ? -15.763 -12.985 -0.270 1.00 76.81 133 HIS A O 1
ATOM 1099 N N . GLY A 1 134 ? -15.343 -11.275 1.113 1.00 70.56 134 GLY A N 1
ATOM 1100 C CA . GLY A 1 134 ? -13.891 -11.360 1.005 1.00 70.56 134 GLY A CA 1
ATOM 1101 C C . GLY A 1 134 ? -13.278 -12.510 1.812 1.00 70.56 134 GLY A C 1
ATOM 1102 O O . GLY A 1 134 ? -13.818 -12.962 2.822 1.00 70.56 134 GLY A O 1
ATOM 1103 N N . LEU A 1 135 ? -12.070 -12.923 1.415 1.00 68.81 135 LEU A N 1
ATOM 1104 C CA . LEU A 1 135 ? -11.259 -13.950 2.094 1.00 68.81 135 LEU A CA 1
ATOM 1105 C C . LEU A 1 135 ? -11.009 -13.657 3.586 1.00 68.81 135 LEU A C 1
ATOM 1107 O O . LEU A 1 135 ? -10.780 -14.581 4.364 1.00 68.81 135 LEU A O 1
ATOM 1111 N N . ALA A 1 136 ? -11.078 -12.388 3.999 1.00 66.94 136 ALA A N 1
ATOM 1112 C CA . ALA A 1 136 ? -10.871 -11.968 5.383 1.00 66.94 136 ALA A CA 1
ATOM 1113 C C . ALA A 1 136 ? -11.812 -12.678 6.373 1.00 66.94 136 ALA A C 1
ATOM 1115 O O . ALA A 1 136 ? -11.375 -13.045 7.461 1.00 66.94 136 ALA A O 1
ATOM 1116 N N . ILE A 1 137 ? -13.067 -12.936 5.987 1.00 68.81 137 ILE A N 1
ATOM 1117 C CA . ILE A 1 137 ? -14.041 -13.628 6.846 1.00 68.81 137 ILE A CA 1
ATOM 1118 C C . ILE A 1 137 ? -13.672 -15.098 7.027 1.00 68.81 137 ILE A C 1
ATOM 1120 O O . ILE A 1 137 ? -13.733 -15.607 8.141 1.00 68.81 137 ILE A O 1
ATOM 1124 N N . GLN A 1 138 ? -13.218 -15.764 5.964 1.00 69.44 138 GLN A N 1
ATOM 1125 C CA . GLN A 1 138 ? -12.777 -17.160 6.041 1.00 69.44 138 GLN A CA 1
ATOM 1126 C C . GLN A 1 138 ? -11.545 -17.299 6.948 1.00 69.44 138 GLN A C 1
ATOM 1128 O O . GLN A 1 138 ? -11.468 -18.208 7.774 1.00 69.44 138 GLN A O 1
ATOM 1133 N N . ILE A 1 139 ? -10.604 -16.354 6.845 1.00 67.69 139 ILE A N 1
ATOM 1134 C CA . ILE A 1 139 ? -9.408 -16.304 7.697 1.00 67.69 139 ILE A CA 1
ATOM 1135 C C . ILE A 1 139 ? -9.787 -16.018 9.158 1.00 67.69 139 ILE A C 1
ATOM 1137 O O . ILE A 1 13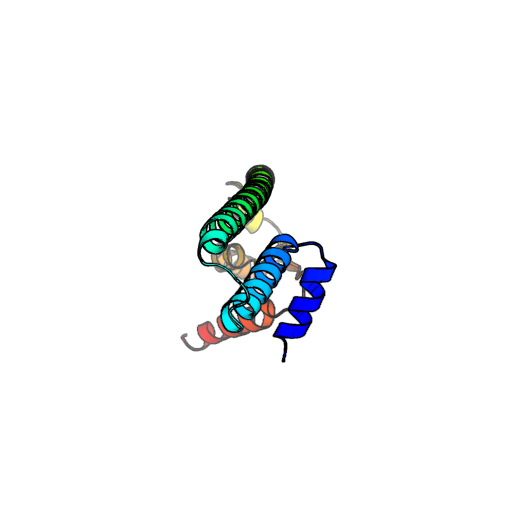9 ? -9.239 -16.646 10.065 1.00 67.69 139 ILE A O 1
ATOM 1141 N N . ALA A 1 140 ? -10.718 -15.089 9.399 1.00 66.69 140 ALA A N 1
ATOM 1142 C CA . ALA A 1 140 ? -11.190 -14.754 10.740 1.00 66.69 140 ALA A CA 1
ATOM 1143 C C . ALA A 1 140 ? -11.927 -15.927 11.401 1.00 66.69 140 ALA A C 1
ATOM 1145 O O . ALA A 1 140 ? -11.637 -16.243 12.553 1.00 66.69 140 ALA A O 1
ATOM 1146 N N . ALA A 1 141 ? -12.812 -16.611 10.667 1.00 69.00 141 ALA A N 1
ATOM 1147 C CA . ALA A 1 141 ? -13.517 -17.794 11.152 1.00 69.00 141 ALA A CA 1
ATOM 1148 C C . ALA A 1 141 ? -12.530 -18.894 11.567 1.00 69.00 141 ALA A C 1
ATOM 1150 O O . ALA A 1 141 ? -12.611 -19.395 12.686 1.00 69.00 141 ALA A O 1
ATOM 1151 N N . LYS A 1 142 ? -11.532 -19.194 10.724 1.00 69.75 142 LYS A N 1
ATOM 1152 C CA . LYS A 1 142 ? -10.514 -20.210 11.029 1.00 69.75 142 LYS A CA 1
ATOM 1153 C C . LYS A 1 142 ? -9.737 -19.898 12.316 1.00 69.75 142 LYS A C 1
ATOM 1155 O O . LYS A 1 142 ? -9.582 -20.761 13.167 1.00 69.75 142 LYS A O 1
ATOM 1160 N N . ARG A 1 143 ? -9.327 -18.638 12.502 1.00 67.56 143 ARG A N 1
ATOM 1161 C CA . ARG A 1 143 ? -8.616 -18.190 13.717 1.00 67.56 143 ARG A CA 1
ATOM 1162 C C . ARG A 1 143 ? -9.489 -18.171 14.975 1.00 67.56 143 ARG A C 1
ATOM 1164 O O . ARG A 1 143 ? -8.950 -18.263 16.073 1.00 67.56 143 ARG A O 1
ATOM 1171 N N . GLY A 1 144 ? -10.799 -17.980 14.826 1.00 60.72 144 GLY A N 1
ATOM 1172 C CA . GLY A 1 144 ? -11.753 -18.020 15.935 1.00 60.72 144 GLY A CA 1
ATOM 1173 C C . GLY A 1 144 ? -11.985 -19.439 16.453 1.00 60.72 144 GLY A C 1
ATOM 1174 O O . GLY A 1 144 ? -12.008 -19.633 17.665 1.00 60.72 144 GLY A O 1
ATOM 1175 N N . TYR A 1 145 ? -12.090 -20.413 15.544 1.00 54.75 145 TYR A N 1
ATOM 1176 C CA . TYR A 1 145 ? -12.297 -21.825 15.882 1.00 54.75 145 TYR A CA 1
ATOM 1177 C C . TYR A 1 145 ? -11.054 -22.488 16.486 1.00 54.75 145 TYR A C 1
ATOM 1179 O O . TYR A 1 145 ? -11.173 -23.115 17.533 1.00 54.75 145 TYR A O 1
ATOM 1187 N N . ASP A 1 146 ? -9.855 -22.243 15.937 1.00 55.59 146 ASP A N 1
ATOM 1188 C CA . ASP A 1 146 ? -8.601 -22.814 16.475 1.00 55.59 146 ASP A CA 1
ATOM 1189 C C . ASP A 1 146 ? -8.350 -22.433 17.951 1.00 55.59 146 ASP A C 1
ATOM 1191 O O . ASP A 1 146 ? -7.570 -23.078 18.648 1.00 55.59 146 ASP A O 1
ATOM 1195 N N . ARG A 1 147 ? -8.989 -21.361 18.437 1.00 53.50 147 ARG A N 1
ATOM 1196 C CA . ARG A 1 147 ? -8.877 -20.890 19.822 1.00 53.50 147 ARG A CA 1
ATOM 1197 C C . ARG A 1 147 ? -9.924 -21.490 20.765 1.00 53.50 147 ARG A C 1
ATOM 1199 O O . ARG A 1 147 ? -9.721 -21.418 21.969 1.00 53.50 147 ARG A O 1
ATOM 1206 N N . GLN A 1 148 ? -11.021 -22.035 20.236 1.00 50.22 148 GLN A N 1
ATOM 1207 C CA . GLN A 1 148 ? -12.065 -22.717 21.010 1.00 50.22 148 GLN A CA 1
ATOM 1208 C C . GLN A 1 148 ? -11.718 -24.181 21.298 1.00 50.22 148 GLN A C 1
ATOM 1210 O O . GLN A 1 148 ? -12.176 -24.706 22.302 1.00 50.22 148 GLN A O 1
ATOM 1215 N N . ASP A 1 149 ? -10.877 -24.807 20.472 1.00 48.47 149 ASP A N 1
ATOM 1216 C CA . ASP A 1 149 ? -10.457 -26.206 20.645 1.00 48.47 149 ASP A CA 1
ATOM 1217 C C . ASP A 1 149 ? -9.276 -26.378 21.631 1.00 48.47 149 ASP A C 1
ATOM 1219 O O . ASP A 1 149 ? -8.790 -27.490 21.836 1.00 48.47 149 ASP A O 1
ATOM 1223 N N . MET A 1 150 ? -8.783 -25.282 22.227 1.00 46.78 150 MET A N 1
ATOM 1224 C CA . MET A 1 150 ? -7.691 -25.279 23.218 1.00 46.78 150 MET A CA 1
ATOM 1225 C C . MET A 1 150 ? -8.133 -24.864 24.637 1.00 46.78 150 MET A C 1
ATOM 1227 O O . MET A 1 150 ? -7.273 -24.723 25.509 1.00 46.78 150 MET A O 1
ATOM 1231 N N . GLU A 1 151 ? -9.435 -24.655 24.870 1.00 38.34 151 GLU A N 1
ATOM 1232 C CA . GLU A 1 151 ? -10.053 -24.502 26.206 1.00 38.34 151 GLU A CA 1
ATOM 1233 C C . GLU A 1 151 ? -10.851 -25.761 26.569 1.00 38.34 151 GLU A C 1
ATOM 1235 O O . GLU A 1 151 ? -10.832 -26.132 27.766 1.00 38.34 151 GLU A O 1
#

Secondary structure (DSSP, 8-state):
--HHHHHHHHHHHTTTHHHHHHHHHHHHHHHHHHTT-S-HHHHHHHHHHHHHHHHHHHHHHHHHHHHHHHHHHHHHHHS-SS--TTHHHHHHH-SEEEEE-SS-HHHHHHTHHHHHHHHHTT-EEEEE-S-TTSHHHHHHHHHHHTTTTT-

Foldseek 3Di:
DCPVVVVVVCVVVVHCVLVVVLVVLVVVVVVCVVVVVDDPVVVVVSVVVSVVSVVVVVVVVVVVVVVVVVVVVVVPVVDPPDDPPCVLVCLQPDLEAEAEDAQCPVVCVVCVPSVVVSVVVVGYYHYDYPDPPDCSVVVVVVVVVVVVVVD